Protein AF-A0AA38FEU6-F1 (afdb_monomer_lite)

Radius of gyration: 22.27 Å; chains: 1; bounding box: 43×29×64 Å

Foldseek 3Di:
DDPCCVVPVDDDDDDLVVVLVVLVVCLVVDDPVVNVVSVVVNVVSVVVVVVVVVVVVVVVVVVVVVVVVCVVVDDDDDDD

Sequence (80 aa):
MSPFQVLYGTGAELPISAELPALRLARTIEDETFRSSLEKRIMYLEELEEKRVRVVDRITEHQNQVKRLFDKKAKQRKFS

Secondary structure (DSSP, 8-state):
--HHHHHHSS--PPPHHHHHHHHHHHHHHS-HHHHHHHHHHHHHHHHHHHHHHHHHHHHHHHHHHHHHHHHHH-------

pLDDT: mean 88.8, std 7.27, range [61.66, 97.62]

Organism: Taxus chinensis (NCBI:txid29808)

Structure (mmCIF, N/CA/C/O backbone):
data_AF-A0AA38FEU6-F1
#
_entry.id   AF-A0AA38FEU6-F1
#
loop_
_atom_site.group_PDB
_atom_site.id
_atom_site.type_symbol
_atom_site.label_atom_id
_atom_site.label_alt_id
_atom_site.label_comp_id
_atom_site.label_asym_id
_atom_site.label_entity_id
_atom_site.label_seq_id
_atom_site.pdbx_PDB_ins_code
_atom_site.Cartn_x
_atom_site.Cartn_y
_atom_site.Cartn_z
_atom_site.occupancy
_atom_site.B_iso_or_equiv
_atom_site.auth_seq_id
_atom_site.auth_comp_id
_atom_site.auth_asym_id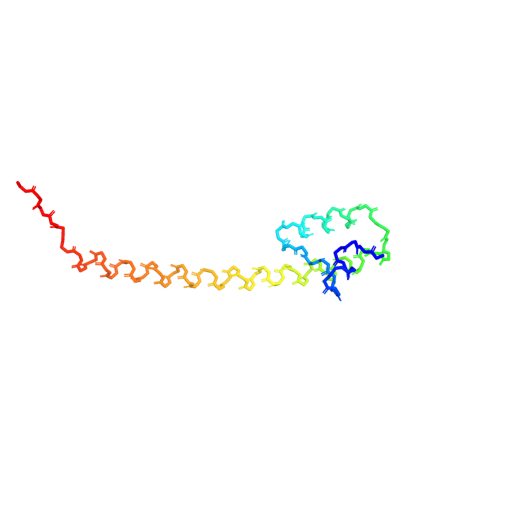
_atom_site.auth_atom_id
_atom_site.pdbx_PDB_model_num
ATOM 1 N N . MET A 1 1 ? 1.004 -9.570 -27.822 1.00 61.66 1 MET A N 1
ATOM 2 C CA . MET A 1 1 ? -0.347 -9.765 -27.252 1.00 61.66 1 MET A CA 1
ATOM 3 C C . MET A 1 1 ? -0.279 -10.898 -26.247 1.00 61.66 1 MET A C 1
ATOM 5 O O . MET A 1 1 ? 0.271 -11.938 -26.592 1.00 61.66 1 MET A O 1
ATOM 9 N N . SER A 1 2 ? -0.761 -10.699 -25.017 1.00 84.06 2 SER A N 1
ATOM 10 C CA . SER A 1 2 ? -0.832 -11.788 -24.030 1.00 84.06 2 SER A CA 1
ATOM 11 C C . SER A 1 2 ? -2.077 -12.658 -24.267 1.00 84.06 2 SER A C 1
ATOM 13 O O . SER A 1 2 ? -3.082 -12.138 -24.758 1.00 84.06 2 SER A O 1
ATOM 15 N N . PRO A 1 3 ? -2.069 -13.953 -23.894 1.00 86.00 3 PRO A N 1
ATOM 16 C CA . PRO A 1 3 ? -3.272 -14.790 -23.960 1.00 86.00 3 PRO A CA 1
ATOM 17 C C . PRO A 1 3 ? -4.481 -14.169 -23.239 1.00 86.00 3 PRO A C 1
ATOM 19 O O . PRO A 1 3 ? -5.606 -14.268 -23.717 1.00 86.00 3 PRO A O 1
ATOM 22 N N . PHE A 1 4 ? -4.242 -13.450 -22.136 1.00 84.88 4 PHE A N 1
ATOM 23 C CA . PHE A 1 4 ? -5.274 -12.716 -21.400 1.00 84.88 4 PHE A CA 1
ATOM 24 C C . PHE A 1 4 ? -5.942 -11.624 -22.253 1.00 84.88 4 PHE A C 1
ATOM 26 O O . PHE A 1 4 ? -7.166 -11.548 -22.296 1.00 84.88 4 PHE A O 1
ATOM 33 N N . GLN A 1 5 ? -5.159 -10.825 -22.987 1.00 88.19 5 GLN A N 1
ATOM 34 C CA . GLN A 1 5 ? -5.693 -9.773 -23.863 1.00 88.19 5 GLN A CA 1
ATOM 35 C C . GLN A 1 5 ? -6.581 -10.318 -24.979 1.00 88.19 5 GLN A C 1
ATOM 37 O O . GLN A 1 5 ? -7.559 -9.676 -25.345 1.00 88.19 5 GLN A O 1
ATOM 42 N N . VAL A 1 6 ? -6.258 -11.498 -25.509 1.00 89.56 6 VAL A N 1
ATOM 43 C CA . VAL A 1 6 ? -7.072 -12.144 -26.547 1.00 89.56 6 VAL A CA 1
ATOM 44 C C . VAL A 1 6 ? -8.406 -12.628 -25.976 1.00 89.56 6 VAL A C 1
ATOM 46 O O . VAL A 1 6 ? -9.433 -12.494 -26.634 1.00 89.56 6 VAL A O 1
ATOM 49 N N . LEU A 1 7 ? -8.402 -13.165 -24.754 1.00 90.12 7 LEU A N 1
ATOM 50 C CA . LEU A 1 7 ? -9.604 -13.702 -24.112 1.00 90.12 7 LEU A CA 1
ATOM 51 C C . LEU A 1 7 ? -10.542 -12.611 -23.588 1.00 90.12 7 LEU A C 1
ATOM 53 O O . LEU A 1 7 ? -11.755 -12.734 -23.722 1.00 90.12 7 LEU A O 1
ATOM 57 N N . TYR A 1 8 ? -9.989 -11.560 -22.985 1.00 87.25 8 TYR A N 1
ATOM 58 C CA . TYR A 1 8 ? -10.771 -10.560 -22.252 1.00 87.25 8 TYR A CA 1
ATOM 59 C C . TYR A 1 8 ? -10.853 -9.202 -22.958 1.00 87.25 8 TYR A C 1
ATOM 61 O O . TYR A 1 8 ? -11.574 -8.321 -22.499 1.00 87.25 8 TYR A O 1
ATOM 69 N N . GLY A 1 9 ? -10.126 -9.004 -24.064 1.00 87.38 9 GLY A N 1
ATOM 70 C CA . GLY A 1 9 ? -10.103 -7.738 -24.804 1.00 87.38 9 GLY A CA 1
ATOM 71 C C . GLY A 1 9 ? -9.403 -6.587 -24.070 1.00 87.38 9 GLY A C 1
ATOM 72 O O . GLY A 1 9 ? -9.380 -5.465 -24.570 1.00 87.38 9 GLY A O 1
ATOM 73 N N . THR A 1 10 ? -8.821 -6.846 -22.896 1.00 84.25 10 THR A N 1
ATOM 74 C CA . THR A 1 10 ? -8.178 -5.853 -22.027 1.00 84.25 10 THR A CA 1
ATOM 75 C C . THR A 1 10 ? -6.811 -6.334 -21.545 1.00 84.25 10 THR A C 1
ATOM 77 O O . THR A 1 10 ? -6.491 -7.524 -21.574 1.00 84.25 10 THR A O 1
ATOM 80 N N . GLY A 1 11 ? -5.955 -5.396 -21.130 1.00 80.12 11 GLY A N 1
ATOM 81 C CA . GLY A 1 11 ? -4.678 -5.725 -20.496 1.00 80.12 11 GLY A CA 1
ATOM 82 C C . GLY A 1 11 ? -4.874 -6.477 -19.179 1.00 80.12 11 GLY A C 1
ATOM 83 O O . GLY A 1 11 ? -5.857 -6.263 -18.477 1.00 80.12 11 GLY A O 1
ATOM 84 N N . ALA A 1 12 ? -3.922 -7.347 -18.838 1.00 79.88 12 ALA A N 1
ATOM 85 C CA . ALA A 1 12 ? -3.864 -7.915 -17.498 1.00 79.88 12 ALA A CA 1
ATOM 86 C C . ALA A 1 12 ? -3.316 -6.846 -16.543 1.00 79.88 12 ALA A C 1
ATOM 88 O O . ALA A 1 12 ? -2.161 -6.442 -16.677 1.00 79.88 12 ALA A O 1
ATOM 89 N N . GLU A 1 13 ? -4.141 -6.387 -15.606 1.00 80.62 13 GLU A N 1
ATOM 90 C CA . GLU A 1 13 ? -3.705 -5.516 -14.514 1.00 80.62 13 GLU A CA 1
ATOM 91 C C . GLU A 1 13 ? -3.319 -6.376 -13.312 1.00 80.62 13 GLU A C 1
ATOM 93 O O . GLU A 1 13 ? -4.075 -7.251 -12.880 1.00 80.62 13 GLU A O 1
ATOM 98 N N . LEU A 1 14 ? -2.115 -6.155 -12.788 1.00 83.94 14 LEU A N 1
ATOM 99 C CA . LEU A 1 14 ? -1.657 -6.841 -11.590 1.00 83.94 14 LEU A CA 1
ATOM 100 C C . LEU A 1 14 ? -2.152 -6.091 -10.347 1.00 83.94 14 LEU A C 1
ATOM 102 O O . LEU A 1 14 ? -2.250 -4.865 -10.359 1.00 83.94 14 LEU A O 1
ATOM 106 N N . PRO A 1 15 ? -2.424 -6.794 -9.235 1.00 89.00 15 PRO A N 1
ATOM 107 C CA . PRO A 1 15 ? -2.630 -6.131 -7.956 1.00 89.00 15 PRO A CA 1
ATOM 108 C C . PRO A 1 15 ? -1.424 -5.253 -7.601 1.00 89.00 15 PRO A C 1
ATOM 110 O O . PRO A 1 15 ? -0.283 -5.671 -7.808 1.00 89.00 15 PRO A O 1
ATOM 113 N N . ILE A 1 16 ? -1.660 -4.089 -6.982 1.00 89.12 16 ILE A N 1
ATOM 114 C CA . ILE A 1 16 ? -0.595 -3.147 -6.576 1.00 89.12 16 ILE A CA 1
ATOM 115 C C . ILE A 1 16 ? 0.486 -3.855 -5.740 1.00 89.12 16 ILE A C 1
ATOM 117 O O . ILE A 1 16 ? 1.676 -3.614 -5.929 1.00 89.12 16 ILE A O 1
ATOM 121 N N . SER A 1 17 ? 0.087 -4.792 -4.872 1.00 88.00 17 SER A N 1
ATOM 122 C CA . SER A 1 17 ? 0.998 -5.584 -4.034 1.00 88.00 17 SER A CA 1
ATOM 123 C C . SER A 1 17 ? 1.999 -6.438 -4.821 1.00 88.00 17 SER A C 1
ATOM 125 O O . SER A 1 17 ? 3.081 -6.716 -4.310 1.00 88.00 17 SER A O 1
ATOM 127 N N . ALA A 1 18 ? 1.656 -6.844 -6.044 1.00 89.56 18 ALA A N 1
ATOM 128 C CA . ALA A 1 18 ? 2.529 -7.593 -6.942 1.00 89.56 18 ALA A CA 1
ATOM 129 C C . ALA A 1 18 ? 3.229 -6.681 -7.964 1.00 89.56 18 ALA A C 1
ATOM 131 O O . ALA A 1 18 ? 4.397 -6.901 -8.283 1.00 89.56 18 ALA A O 1
ATOM 132 N N . GLU A 1 19 ? 2.546 -5.641 -8.454 1.00 90.94 19 GLU A N 1
ATOM 133 C CA . GLU A 1 19 ? 3.076 -4.721 -9.467 1.00 90.94 19 GLU A CA 1
ATOM 134 C C . GLU A 1 19 ? 4.199 -3.833 -8.907 1.00 90.94 19 GLU A C 1
ATOM 136 O O . GLU A 1 19 ? 5.251 -3.696 -9.531 1.00 90.94 19 GLU A O 1
ATOM 141 N N . LEU A 1 20 ? 4.026 -3.267 -7.705 1.00 91.69 20 LEU A N 1
ATOM 142 C CA . LEU A 1 20 ? 4.981 -2.311 -7.134 1.00 91.69 20 LEU A CA 1
ATOM 143 C C . LEU A 1 20 ? 6.387 -2.909 -6.923 1.00 91.69 20 LEU A C 1
ATOM 145 O O . LEU A 1 20 ? 7.365 -2.277 -7.334 1.00 91.69 20 LEU A O 1
ATOM 149 N N . PRO A 1 21 ? 6.541 -4.111 -6.321 1.00 91.88 21 PRO A N 1
ATOM 150 C CA . PRO A 1 21 ? 7.854 -4.739 -6.173 1.00 91.88 21 PRO A CA 1
ATOM 151 C C . PRO A 1 21 ? 8.501 -5.067 -7.522 1.00 91.88 21 PRO A C 1
ATOM 153 O O . PRO A 1 21 ? 9.700 -4.846 -7.690 1.00 91.88 21 PRO A O 1
ATOM 156 N N . ALA A 1 22 ? 7.710 -5.537 -8.492 1.00 91.25 22 ALA A N 1
ATOM 157 C CA . ALA A 1 22 ? 8.196 -5.855 -9.831 1.00 91.25 22 ALA A CA 1
ATOM 158 C C . ALA A 1 22 ? 8.710 -4.604 -10.557 1.00 91.25 22 ALA A C 1
ATOM 160 O O . ALA A 1 22 ? 9.812 -4.620 -11.099 1.00 91.25 22 ALA A O 1
ATOM 161 N N . LEU A 1 23 ? 7.968 -3.493 -10.503 1.00 91.00 23 LEU A N 1
ATOM 162 C CA . LEU A 1 23 ? 8.387 -2.223 -11.100 1.00 91.00 23 LEU A CA 1
ATOM 163 C C . LEU A 1 23 ? 9.620 -1.633 -10.411 1.00 91.00 23 LEU A C 1
ATOM 165 O O . LEU A 1 23 ? 10.503 -1.100 -11.081 1.00 91.00 23 LEU A O 1
ATOM 169 N N . ARG A 1 24 ? 9.718 -1.744 -9.080 1.00 91.56 24 ARG A N 1
ATOM 170 C CA . ARG A 1 24 ? 10.905 -1.304 -8.331 1.00 91.56 24 ARG A CA 1
ATOM 171 C C . ARG A 1 24 ? 12.149 -2.094 -8.729 1.00 91.56 24 ARG A C 1
ATOM 173 O O . ARG A 1 24 ? 13.208 -1.487 -8.861 1.00 91.56 24 ARG A O 1
ATOM 180 N N . LEU A 1 25 ? 12.015 -3.403 -8.952 1.00 91.56 25 LEU A N 1
ATOM 181 C CA . LEU A 1 25 ? 13.093 -4.240 -9.475 1.00 91.56 25 LEU A CA 1
ATOM 182 C C . LEU A 1 25 ? 13.432 -3.858 -10.922 1.00 91.56 25 LEU A C 1
ATOM 184 O O . LEU A 1 25 ? 14.597 -3.603 -11.216 1.00 91.56 25 LEU A O 1
ATOM 188 N N . ALA A 1 26 ? 12.433 -3.723 -11.797 1.00 88.88 26 ALA A N 1
ATOM 189 C CA . ALA A 1 26 ? 12.637 -3.307 -13.186 1.00 88.88 26 ALA A CA 1
ATOM 190 C C . ALA A 1 26 ? 13.389 -1.968 -13.272 1.00 88.88 26 ALA A C 1
ATOM 192 O O . ALA A 1 26 ? 14.369 -1.850 -13.999 1.00 88.88 26 ALA A O 1
ATOM 193 N N . ARG A 1 27 ? 13.037 -0.988 -12.429 1.00 88.44 27 ARG A N 1
ATOM 194 C CA . ARG A 1 27 ? 13.736 0.306 -12.348 1.00 88.44 27 ARG A CA 1
ATOM 195 C C . ARG A 1 27 ? 15.242 0.165 -12.084 1.00 88.44 27 ARG A C 1
ATOM 197 O O . ARG A 1 27 ? 16.007 1.005 -12.545 1.00 88.44 27 ARG A O 1
ATOM 204 N N . THR A 1 28 ? 15.674 -0.859 -11.343 1.00 87.50 28 THR A N 1
ATOM 205 C CA . THR A 1 28 ? 17.106 -1.086 -11.056 1.00 87.50 28 THR A CA 1
ATOM 206 C C . THR A 1 28 ? 17.883 -1.705 -12.215 1.00 87.50 28 THR A C 1
ATOM 208 O O . THR A 1 28 ? 19.105 -1.600 -12.232 1.00 87.50 28 THR A O 1
ATOM 211 N N . ILE A 1 29 ? 17.193 -2.330 -13.171 1.00 88.62 29 ILE A N 1
ATOM 212 C CA . ILE A 1 29 ? 17.802 -3.129 -14.243 1.00 88.62 29 ILE A CA 1
ATOM 213 C C . ILE A 1 29 ? 17.746 -2.389 -15.589 1.00 88.62 29 ILE A C 1
ATOM 215 O O . ILE A 1 29 ? 18.659 -2.525 -16.393 1.00 88.62 29 ILE A O 1
ATOM 219 N N . GLU A 1 30 ? 16.705 -1.587 -15.818 1.00 83.56 30 GLU A N 1
ATOM 220 C CA . GLU A 1 30 ? 16.422 -0.941 -17.108 1.00 83.56 30 GLU A CA 1
ATOM 221 C C . GLU A 1 30 ? 17.256 0.329 -17.383 1.00 83.56 30 GLU A C 1
ATOM 223 O O . GLU A 1 30 ? 17.768 0.974 -16.457 1.00 83.56 30 GLU A O 1
ATOM 228 N N . ASP A 1 31 ? 17.322 0.718 -18.663 1.00 81.38 31 ASP A N 1
ATOM 229 C CA . ASP A 1 31 ? 18.003 1.919 -19.175 1.00 81.38 31 ASP A CA 1
ATOM 230 C C . ASP A 1 31 ? 17.292 3.234 -18.784 1.00 81.38 31 ASP A C 1
ATOM 232 O O . ASP A 1 31 ? 16.086 3.273 -18.516 1.00 81.38 31 ASP A O 1
ATOM 236 N N . GLU A 1 32 ? 18.024 4.358 -18.788 1.00 75.56 32 GLU A N 1
ATOM 237 C CA . GLU A 1 32 ? 17.546 5.680 -18.327 1.00 75.56 32 GLU A CA 1
ATOM 238 C C . GLU A 1 32 ? 16.236 6.145 -18.976 1.00 75.56 32 GLU A C 1
ATOM 240 O O . GLU A 1 32 ? 15.375 6.724 -18.307 1.00 75.56 32 GLU A O 1
ATOM 245 N N . THR A 1 33 ? 16.034 5.851 -20.261 1.00 75.88 33 THR A N 1
ATOM 246 C CA . THR A 1 33 ? 14.802 6.219 -20.968 1.00 75.88 33 THR A CA 1
ATOM 247 C C . THR A 1 33 ? 13.586 5.483 -20.398 1.00 75.88 33 THR A C 1
ATOM 249 O O . THR A 1 33 ? 12.535 6.095 -20.186 1.00 75.88 33 THR A O 1
ATOM 252 N N . PHE A 1 34 ? 13.735 4.195 -20.072 1.00 80.25 34 PHE A N 1
ATOM 253 C CA . PHE A 1 34 ? 12.665 3.372 -19.506 1.00 80.25 34 PHE A CA 1
ATOM 254 C C . PHE A 1 34 ? 12.396 3.722 -18.037 1.00 80.25 34 PHE A C 1
ATOM 256 O O . PHE A 1 34 ? 11.234 3.770 -17.619 1.00 80.25 34 PHE A O 1
ATOM 263 N N . ARG A 1 35 ? 13.441 4.071 -17.271 1.00 82.75 35 ARG A N 1
ATOM 264 C CA . ARG A 1 35 ? 13.334 4.465 -15.853 1.00 82.75 35 ARG A CA 1
ATOM 265 C C . ARG A 1 35 ? 12.354 5.606 -15.617 1.00 82.75 35 ARG A C 1
ATOM 267 O O . ARG A 1 35 ? 11.524 5.498 -14.721 1.00 82.75 35 ARG A O 1
ATOM 274 N N . SER A 1 36 ? 12.377 6.647 -16.451 1.00 85.19 36 SER A N 1
ATOM 275 C CA . SER A 1 36 ? 11.472 7.799 -16.295 1.00 85.19 36 SER A CA 1
ATOM 276 C C . SER A 1 36 ? 9.983 7.419 -16.386 1.00 85.19 36 SER A C 1
ATOM 278 O O . SER A 1 36 ? 9.136 7.978 -15.685 1.00 85.19 36 SER A O 1
ATOM 280 N N . SER A 1 37 ? 9.648 6.440 -17.233 1.00 87.06 37 SER A N 1
ATOM 281 C CA . SER A 1 37 ? 8.281 5.930 -17.378 1.00 87.06 37 SER A CA 1
ATOM 282 C C . SER A 1 37 ? 7.879 5.036 -16.200 1.00 87.06 37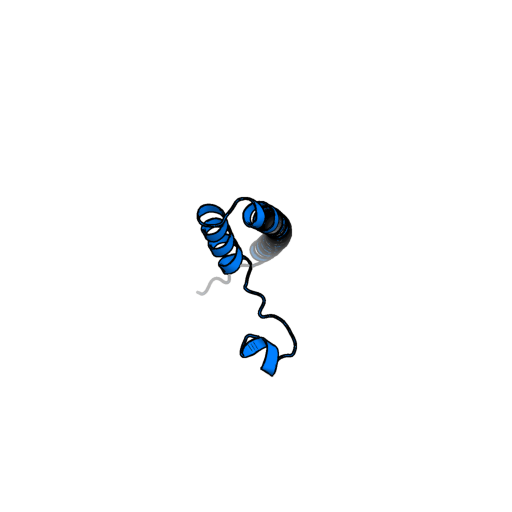 SER A C 1
ATOM 284 O O . SER A 1 37 ? 6.764 5.152 -15.686 1.00 87.06 37 SER A O 1
ATOM 286 N N . LEU A 1 38 ? 8.818 4.213 -15.719 1.00 89.00 38 LEU A N 1
ATOM 287 C CA . LEU A 1 38 ? 8.634 3.357 -14.551 1.00 89.00 38 LEU A CA 1
ATOM 288 C C . LEU A 1 38 ? 8.432 4.188 -13.284 1.00 89.00 38 LEU A C 1
ATOM 290 O O . LEU A 1 38 ? 7.545 3.879 -12.498 1.00 89.00 38 LEU A O 1
ATOM 294 N N . GLU A 1 39 ? 9.185 5.271 -13.101 1.00 90.50 39 GLU A N 1
ATOM 295 C CA . GLU A 1 39 ? 9.047 6.166 -11.948 1.00 90.50 39 GLU A CA 1
ATOM 296 C C . GLU A 1 39 ? 7.674 6.829 -11.888 1.00 90.50 39 GLU A C 1
ATOM 298 O O . GLU A 1 39 ? 7.044 6.829 -10.832 1.00 90.50 39 GLU A O 1
ATOM 303 N N . LYS A 1 40 ? 7.160 7.314 -13.025 1.00 91.56 40 LYS A N 1
ATOM 304 C CA . LYS A 1 40 ? 5.797 7.861 -13.094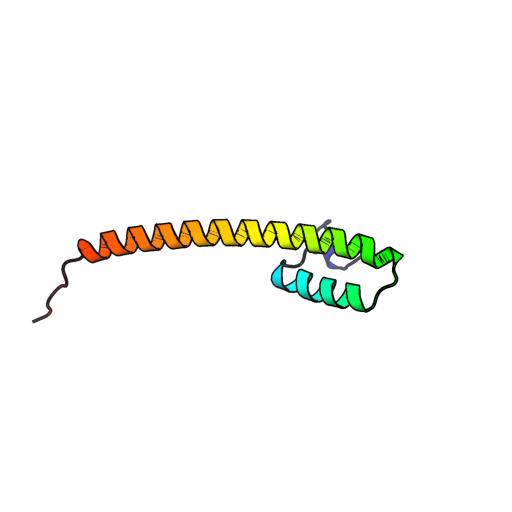 1.00 91.56 40 LYS A CA 1
ATOM 305 C C . LYS A 1 40 ? 4.756 6.822 -12.686 1.00 91.56 40 LYS A C 1
ATOM 307 O O . LYS A 1 40 ? 3.836 7.141 -11.934 1.00 91.56 40 LYS A O 1
ATOM 312 N N . ARG A 1 41 ? 4.903 5.579 -13.161 1.00 92.25 41 ARG A N 1
ATOM 313 C CA . ARG A 1 41 ? 3.987 4.486 -12.810 1.00 92.25 41 ARG A CA 1
ATOM 314 C C . ARG A 1 41 ? 4.096 4.110 -11.333 1.00 92.25 41 ARG A C 1
ATOM 316 O O . ARG A 1 41 ? 3.066 3.966 -10.686 1.00 92.25 41 ARG A O 1
ATOM 323 N N . ILE A 1 42 ? 5.310 3.994 -10.796 1.00 94.00 42 ILE A N 1
ATOM 324 C CA . ILE A 1 42 ? 5.554 3.690 -9.380 1.00 94.00 42 ILE A CA 1
ATOM 325 C C . ILE A 1 42 ? 4.918 4.763 -8.495 1.00 94.00 42 ILE A C 1
ATOM 327 O O . ILE A 1 42 ? 4.144 4.422 -7.609 1.00 94.00 42 ILE A O 1
ATOM 331 N N . MET A 1 43 ? 5.169 6.041 -8.781 1.00 95.44 43 MET A N 1
ATOM 332 C CA . MET A 1 43 ? 4.639 7.156 -7.995 1.00 95.44 43 MET A CA 1
ATOM 333 C C . MET A 1 43 ? 3.105 7.188 -8.008 1.00 95.44 43 MET A C 1
ATOM 335 O O . MET A 1 43 ? 2.473 7.379 -6.973 1.00 95.44 43 MET A O 1
ATOM 339 N N . TYR A 1 44 ? 2.492 6.932 -9.167 1.00 94.38 44 TYR A N 1
ATOM 340 C CA . TYR A 1 44 ? 1.038 6.813 -9.280 1.00 94.38 44 TYR A CA 1
ATOM 341 C C . TYR A 1 44 ? 0.471 5.674 -8.417 1.00 94.38 44 TYR A C 1
ATOM 343 O O . TYR A 1 44 ? -0.538 5.847 -7.729 1.00 94.38 44 TYR A O 1
ATOM 351 N N . LEU A 1 45 ? 1.114 4.504 -8.440 1.00 94.25 45 LEU A N 1
ATOM 352 C CA . LEU A 1 45 ? 0.683 3.352 -7.649 1.00 94.25 45 LEU A CA 1
ATOM 353 C C . LEU A 1 45 ? 0.892 3.569 -6.143 1.00 94.25 45 LEU A C 1
ATOM 355 O O . LEU A 1 45 ? 0.055 3.141 -5.351 1.00 94.25 45 LEU A O 1
ATOM 359 N N . GLU A 1 46 ? 1.962 4.258 -5.746 1.00 94.75 46 GLU A N 1
ATOM 360 C CA . GLU A 1 46 ? 2.205 4.648 -4.352 1.00 94.75 46 GLU A CA 1
ATOM 361 C C . GLU A 1 46 ? 1.111 5.597 -3.844 1.00 94.75 46 GLU A C 1
ATOM 363 O O . GLU A 1 46 ? 0.542 5.364 -2.778 1.00 94.75 46 GLU A O 1
ATOM 368 N N . GLU A 1 47 ? 0.718 6.596 -4.640 1.00 95.69 47 GLU A N 1
ATOM 369 C CA . GLU A 1 47 ? -0.375 7.510 -4.282 1.00 95.69 47 GLU A CA 1
ATOM 370 C C . GLU A 1 47 ? -1.722 6.775 -4.131 1.00 95.69 47 GLU A C 1
ATOM 372 O O . GLU A 1 47 ? -2.515 7.064 -3.223 1.00 95.69 47 GLU A O 1
ATOM 377 N N . LEU A 1 48 ? -2.002 5.810 -5.015 1.00 94.06 48 LEU A N 1
ATOM 378 C CA . LEU A 1 48 ? -3.189 4.959 -4.911 1.00 94.06 48 LEU A CA 1
ATOM 379 C C . LEU A 1 48 ? -3.175 4.116 -3.636 1.00 94.06 48 LEU A C 1
ATOM 381 O O . LEU A 1 48 ? -4.201 4.023 -2.956 1.00 94.06 48 LEU A O 1
ATOM 385 N N . GLU A 1 49 ? -2.030 3.535 -3.292 1.00 92.62 49 GLU A N 1
ATOM 386 C CA . GLU A 1 49 ? -1.893 2.717 -2.093 1.00 92.62 49 GLU A CA 1
ATOM 387 C C . GLU A 1 49 ? -2.081 3.556 -0.824 1.00 92.62 49 GLU A C 1
ATOM 389 O O . GLU A 1 49 ? -2.827 3.160 0.072 1.00 92.62 49 GLU A O 1
ATOM 394 N N . GLU A 1 50 ? -1.536 4.772 -0.771 1.00 94.25 50 GLU A N 1
ATOM 395 C CA . GLU A 1 50 ? -1.793 5.699 0.336 1.00 94.25 50 GLU A CA 1
ATOM 396 C C . GLU A 1 50 ? -3.281 6.049 0.479 1.00 94.25 50 GLU A C 1
ATOM 398 O O . GLU A 1 50 ? -3.816 6.142 1.588 1.00 94.25 50 GLU A O 1
ATOM 403 N N . LYS A 1 51 ? -3.988 6.273 -0.638 1.00 95.62 51 LYS A N 1
ATOM 404 C CA . LYS A 1 51 ? -5.445 6.497 -0.617 1.00 95.62 51 LYS A CA 1
ATOM 405 C C . LYS A 1 51 ? -6.177 5.270 -0.076 1.00 95.62 51 LYS A C 1
ATOM 407 O O . LYS A 1 51 ? -7.063 5.432 0.764 1.00 95.62 51 LYS A O 1
ATOM 412 N N . ARG A 1 52 ? -5.786 4.067 -0.505 1.00 93.44 52 ARG A N 1
ATOM 413 C CA . ARG A 1 52 ? -6.353 2.803 -0.022 1.00 93.44 52 ARG A CA 1
ATOM 414 C C . ARG A 1 52 ? -6.168 2.653 1.488 1.00 93.44 52 ARG A C 1
ATOM 416 O O . ARG A 1 52 ? -7.152 2.409 2.183 1.00 93.44 52 ARG A O 1
ATOM 423 N N . VAL A 1 53 ? -4.949 2.857 1.994 1.00 94.69 53 VAL A N 1
ATOM 424 C CA . VAL A 1 53 ? -4.622 2.768 3.428 1.00 94.69 53 VAL A CA 1
ATOM 425 C C . VAL A 1 53 ? -5.481 3.735 4.239 1.00 94.69 53 VAL A C 1
ATOM 427 O O . VAL A 1 53 ? -6.172 3.308 5.158 1.00 94.69 53 VAL A O 1
ATOM 430 N N . ARG A 1 54 ? -5.568 5.008 3.827 1.00 96.81 54 ARG A N 1
ATOM 431 C CA . ARG A 1 54 ? -6.407 6.008 4.514 1.00 96.81 54 ARG A CA 1
ATOM 432 C C . ARG A 1 54 ? -7.876 5.596 4.621 1.00 96.81 54 ARG A C 1
ATOM 434 O O . ARG A 1 54 ? -8.526 5.882 5.625 1.00 96.81 54 ARG A O 1
ATOM 441 N N . VAL A 1 55 ? -8.427 4.967 3.584 1.00 96.69 55 VAL A N 1
ATOM 442 C CA . VAL A 1 55 ? -9.815 4.480 3.604 1.00 96.69 55 VAL A CA 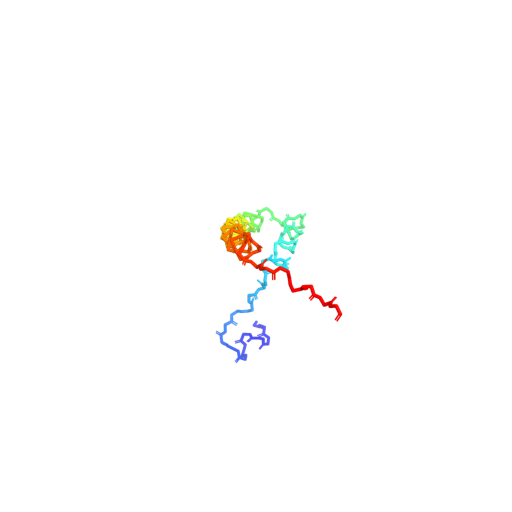1
ATOM 443 C C . VAL A 1 55 ? -9.959 3.292 4.554 1.00 96.69 55 VAL A C 1
ATOM 445 O O . VAL A 1 55 ? -10.888 3.274 5.363 1.00 96.69 55 VAL A O 1
ATOM 448 N N . VAL A 1 56 ? -9.037 2.330 4.494 1.00 96.06 56 VAL A N 1
ATOM 449 C CA . VAL A 1 56 ? -9.036 1.151 5.375 1.00 96.06 56 VAL A CA 1
ATOM 450 C C . VAL A 1 56 ? -8.921 1.557 6.843 1.00 96.06 56 VAL A C 1
ATOM 452 O O . VAL A 1 56 ? -9.676 1.043 7.670 1.00 96.06 56 VAL A O 1
ATOM 455 N N . ASP A 1 57 ? -8.058 2.518 7.165 1.00 97.31 57 ASP A N 1
ATOM 456 C CA . ASP A 1 57 ? -7.885 3.021 8.530 1.00 97.31 57 ASP A CA 1
ATOM 457 C C . ASP A 1 57 ? -9.184 3.621 9.071 1.00 97.31 57 ASP A C 1
ATOM 459 O O . ASP A 1 57 ? -9.628 3.259 10.161 1.00 97.31 57 ASP A O 1
ATOM 463 N N . ARG A 1 58 ? -9.862 4.463 8.278 1.00 97.06 58 ARG A N 1
ATOM 464 C CA . ARG A 1 58 ? -11.156 5.057 8.658 1.00 97.06 58 ARG A CA 1
ATOM 465 C C . ARG A 1 58 ? -12.232 4.003 8.899 1.00 97.06 58 ARG A C 1
ATOM 467 O O . ARG A 1 58 ? -12.985 4.100 9.866 1.00 97.06 58 ARG A O 1
ATOM 474 N N . ILE A 1 59 ? -12.315 2.998 8.027 1.00 97.50 59 ILE A N 1
ATOM 475 C CA . ILE A 1 59 ? -13.267 1.890 8.182 1.00 97.50 59 ILE A CA 1
ATOM 476 C C . ILE A 1 59 ? -12.969 1.124 9.473 1.00 97.50 59 ILE A C 1
ATOM 478 O O . ILE A 1 59 ? -13.880 0.847 10.252 1.00 97.50 59 ILE A O 1
ATOM 482 N N . THR A 1 60 ? -11.697 0.820 9.720 1.00 97.50 60 THR A N 1
ATOM 483 C CA . THR A 1 60 ? -11.250 0.068 10.896 1.00 97.50 60 THR A CA 1
ATOM 484 C C . THR A 1 60 ? -11.526 0.842 12.182 1.00 97.50 60 THR A C 1
ATOM 486 O O . THR A 1 60 ? -12.033 0.283 13.156 1.00 97.50 60 THR A O 1
ATOM 489 N N . GLU A 1 61 ? -11.258 2.147 12.194 1.00 97.62 61 GLU A N 1
ATOM 490 C CA . GLU A 1 61 ? -11.578 3.020 13.320 1.00 97.62 61 GLU A CA 1
ATOM 491 C C . GLU A 1 61 ? -13.084 3.033 13.602 1.00 97.62 61 GLU A C 1
ATOM 493 O O . GLU A 1 61 ? -13.503 2.823 14.744 1.00 97.62 61 GLU A O 1
ATOM 498 N N . HIS A 1 62 ? -13.904 3.199 12.564 1.00 97.06 62 HIS A N 1
ATOM 499 C CA . HIS A 1 62 ? -15.356 3.167 12.697 1.00 97.06 62 HIS A CA 1
ATOM 500 C C . HIS A 1 62 ? -15.848 1.827 13.263 1.00 97.06 62 HIS A C 1
ATOM 502 O O . HIS A 1 62 ? -16.618 1.797 14.225 1.00 97.06 62 HIS A O 1
ATOM 508 N N . GLN A 1 63 ? -15.356 0.707 12.731 1.00 97.19 63 GLN A N 1
ATOM 509 C CA . GLN A 1 63 ? -15.683 -0.631 13.231 1.00 97.19 63 GLN A CA 1
ATOM 510 C C . GLN A 1 63 ? -15.288 -0.803 14.702 1.00 97.19 63 GLN A C 1
ATOM 512 O O . GLN A 1 63 ? -16.066 -1.340 15.492 1.00 97.19 63 GLN A O 1
ATOM 517 N N . ASN A 1 64 ? -14.121 -0.295 15.103 1.00 97.00 64 ASN A N 1
ATOM 518 C CA . ASN A 1 64 ? -13.671 -0.328 16.492 1.00 97.00 64 ASN A CA 1
ATOM 519 C C . ASN A 1 64 ? -14.582 0.489 17.416 1.00 97.00 64 ASN A C 1
ATOM 521 O O . ASN A 1 64 ? -14.877 0.050 18.530 1.00 97.00 64 ASN A O 1
ATOM 525 N N . GLN A 1 65 ? -15.058 1.654 16.974 1.00 95.94 65 GLN A N 1
ATOM 526 C CA . GLN A 1 65 ? -16.018 2.458 17.736 1.00 95.94 65 GLN A CA 1
ATOM 527 C C . GLN A 1 65 ? -17.350 1.719 17.910 1.00 95.94 65 GLN A C 1
ATOM 529 O O . GLN A 1 65 ? -17.851 1.611 19.033 1.00 95.94 65 GLN A O 1
ATOM 534 N N . VAL A 1 66 ? -17.891 1.150 16.829 1.00 95.38 66 VAL A N 1
ATOM 535 C CA . VAL A 1 66 ? -19.125 0.350 16.865 1.00 95.38 66 VAL A CA 1
ATOM 536 C C . VAL A 1 66 ? -18.973 -0.840 17.812 1.00 95.38 66 VAL A C 1
ATOM 538 O O . VAL A 1 66 ? -19.831 -1.055 18.670 1.00 95.38 66 VAL A O 1
ATOM 541 N N . LYS A 1 67 ? -17.851 -1.564 17.724 1.00 95.38 67 LYS A N 1
ATOM 542 C CA . LYS A 1 67 ? -17.547 -2.696 18.604 1.00 95.38 67 LYS A CA 1
ATOM 543 C C . LYS A 1 67 ? -17.512 -2.277 20.074 1.00 95.38 67 LYS A C 1
ATOM 545 O O . LYS A 1 67 ? -18.181 -2.892 20.893 1.00 95.38 67 LYS A O 1
ATOM 550 N N . ARG A 1 68 ? -16.820 -1.184 20.413 1.00 94.25 68 ARG A N 1
ATOM 551 C CA . ARG A 1 68 ? -16.766 -0.665 21.795 1.00 94.25 68 ARG A CA 1
ATOM 552 C C . ARG A 1 68 ? -18.152 -0.320 22.341 1.00 94.25 68 ARG A C 1
ATOM 554 O O . ARG A 1 68 ? -18.445 -0.597 23.503 1.00 94.25 68 ARG A O 1
ATOM 561 N N . LEU A 1 69 ? -19.007 0.292 21.521 1.00 93.75 69 LEU A N 1
ATOM 562 C CA . LEU A 1 69 ? -20.379 0.621 21.914 1.00 93.75 69 LEU A CA 1
ATOM 563 C C . LEU A 1 69 ? -21.230 -0.632 22.131 1.00 93.75 69 LEU A C 1
ATOM 565 O O . LEU A 1 69 ? -22.022 -0.670 23.077 1.00 93.75 69 LEU A O 1
ATOM 569 N N . PHE A 1 70 ? -21.062 -1.643 21.279 1.00 92.38 70 PHE A N 1
ATOM 570 C CA . PHE A 1 70 ? -21.704 -2.941 21.442 1.00 92.38 70 PHE A CA 1
ATOM 571 C C . PHE A 1 70 ? -21.241 -3.627 22.730 1.00 92.38 70 PHE A C 1
ATOM 573 O O . PHE A 1 70 ? -22.078 -3.948 23.570 1.00 92.38 70 PHE A O 1
ATOM 580 N N . ASP A 1 71 ? -19.929 -3.753 22.938 1.00 90.75 71 ASP A N 1
ATOM 581 C CA . ASP A 1 71 ? -19.333 -4.403 24.110 1.00 90.75 71 ASP A CA 1
ATOM 582 C C . ASP A 1 71 ? -19.774 -3.726 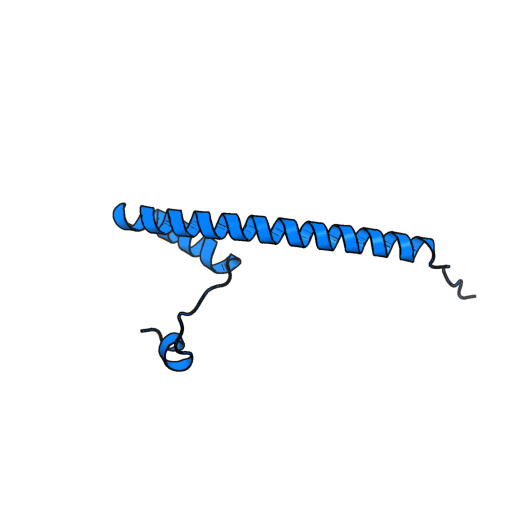25.417 1.00 90.75 71 ASP A C 1
ATOM 584 O O . ASP A 1 71 ? -20.086 -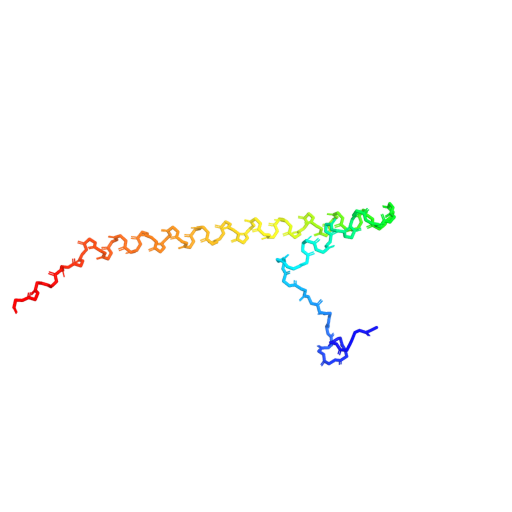4.402 26.395 1.00 90.75 71 ASP A O 1
ATOM 588 N N . LYS A 1 72 ? -19.905 -2.391 25.430 1.00 89.94 72 LYS A N 1
ATOM 589 C CA . LYS A 1 72 ? -20.430 -1.644 26.587 1.00 89.94 72 LYS A CA 1
ATOM 590 C C . LYS A 1 72 ? -21.888 -1.991 26.914 1.00 89.94 72 LYS A C 1
ATOM 592 O O . LYS A 1 72 ? -22.286 -1.932 28.077 1.00 89.94 72 LYS A O 1
ATOM 597 N N . LYS A 1 73 ? -22.707 -2.290 25.902 1.00 86.12 73 LYS A N 1
ATOM 598 C CA . LYS A 1 73 ? -24.130 -2.644 26.063 1.00 86.12 73 LYS A CA 1
ATOM 599 C C . LYS A 1 73 ? -24.351 -4.147 26.236 1.00 86.12 73 LYS A C 1
ATOM 601 O O . LYS A 1 73 ? -25.409 -4.550 26.723 1.00 86.12 73 LYS A O 1
ATOM 606 N N . ALA A 1 74 ? -23.383 -4.969 25.847 1.00 84.94 74 ALA A N 1
ATOM 607 C CA . ALA A 1 74 ? -23.445 -6.411 25.971 1.00 84.94 74 ALA A CA 1
ATOM 608 C C . ALA A 1 74 ? -23.384 -6.810 27.454 1.00 84.94 74 ALA A C 1
ATOM 610 O O . ALA A 1 74 ? -22.343 -6.753 28.105 1.00 84.94 74 ALA A O 1
ATOM 611 N N . LYS A 1 75 ? -24.520 -7.241 28.014 1.00 77.69 75 LYS A N 1
ATOM 612 C CA . LYS A 1 75 ? -24.530 -7.905 29.322 1.00 77.69 75 LYS A CA 1
ATOM 613 C C . LYS A 1 75 ? -23.930 -9.296 29.156 1.00 77.69 75 LYS A C 1
ATOM 615 O O . LYS A 1 75 ? -24.462 -10.104 28.395 1.00 77.69 75 LYS A O 1
ATOM 620 N N . GLN A 1 76 ? -22.861 -9.593 29.890 1.00 77.00 76 GLN A N 1
ATOM 621 C CA . GLN A 1 76 ? -22.339 -10.955 29.952 1.00 77.00 76 GLN A CA 1
ATOM 622 C C . GLN A 1 76 ? -23.408 -11.868 30.559 1.00 77.00 76 GLN A C 1
ATOM 624 O O . GLN A 1 76 ? -23.849 -11.660 31.693 1.00 77.00 76 GLN A O 1
ATOM 629 N N . ARG A 1 77 ? -23.857 -12.866 29.792 1.00 76.44 77 ARG A N 1
ATOM 630 C CA . ARG A 1 77 ? -24.701 -13.931 30.334 1.00 76.44 77 ARG A CA 1
ATOM 631 C C . ARG A 1 77 ? -23.832 -14.775 31.255 1.00 76.44 77 ARG A C 1
ATOM 633 O O . ARG A 1 77 ? -22.874 -15.393 30.804 1.00 76.44 77 ARG A O 1
ATOM 640 N N . LYS A 1 78 ? -24.163 -14.776 32.544 1.00 76.00 78 LYS A N 1
ATOM 641 C CA . LYS A 1 78 ? -23.609 -15.745 33.486 1.00 76.00 78 LYS A CA 1
ATOM 642 C C . LYS A 1 78 ? -24.333 -17.063 33.244 1.00 76.00 78 LYS A C 1
ATOM 644 O O . LYS A 1 78 ? -25.551 -17.114 33.392 1.00 76.00 78 LYS A O 1
ATOM 649 N N . PHE A 1 79 ? -23.599 -18.085 32.830 1.00 77.88 79 PHE A N 1
ATOM 650 C CA . PHE A 1 79 ? -24.098 -19.452 32.852 1.00 77.88 79 PHE A CA 1
ATOM 651 C C . PHE A 1 79 ? -23.803 -20.001 34.249 1.00 77.88 79 PHE A C 1
ATOM 653 O O . PHE A 1 79 ? -22.652 -19.975 34.686 1.00 77.88 79 PHE A O 1
ATOM 660 N N . SER A 1 80 ? -24.866 -20.368 34.962 1.00 66.94 80 SER A N 1
ATOM 661 C CA . SER A 1 80 ? -24.839 -21.086 36.237 1.00 66.94 80 SER A CA 1
ATOM 662 C C . SER A 1 80 ? -25.320 -22.505 36.010 1.00 66.94 80 SER A C 1
ATOM 664 O O . SER A 1 80 ? -26.095 -22.701 35.047 1.00 66.94 80 SER A O 1
#